Protein AF-A0A970D1R7-F1 (afdb_monomer)

pLDDT: mean 90.06, std 11.75, range [45.84, 98.25]

Sequence (96 aa):
MAKVKNKIRESTSDRIFNVVNIVLLSLLVIACFYPFWHVICASFSKPSLFMSHSGILLKPVGFSLAAYRKVFENASIWNGYLNTIYYVVVGTALNI

Secondary structure (DSSP, 8-state):
-----------HHHHHHHHHHHHHHHHHHHHHHHHHHHHHHHHTB-HHHHHH--S--SS-SSB--HHHHHHHT-HHHHHHHHHHHHHHHHHHHHH-

Mean predicted aligned error: 7.67 Å

Foldseek 3Di:
DDDPPPPPPQDPVNVVVVVVVVVVVVVVCCVVVQVVQQVVLDQQEDPVQSVVDDDRRNHHHHGDNVSVVVCVPDVVNVVVVVVVVVCVVVVVVVVD

Structure (mmCIF, N/CA/C/O backbone):
data_AF-A0A970D1R7-F1
#
_entry.id   AF-A0A970D1R7-F1
#
loop_
_atom_site.group_PDB
_atom_site.id
_atom_site.type_symbol
_atom_site.label_atom_id
_atom_site.label_alt_id
_atom_site.label_comp_id
_atom_site.label_asym_id
_atom_site.label_entity_id
_atom_site.label_seq_id
_atom_site.pdbx_PDB_ins_code
_atom_site.Cartn_x
_atom_site.Cartn_y
_atom_site.Cartn_z
_atom_site.occupancy
_atom_site.B_iso_or_equiv
_atom_site.auth_seq_id
_atom_site.auth_comp_id
_atom_site.auth_asym_id
_atom_site.auth_atom_id
_atom_site.pdbx_PDB_model_num
ATOM 1 N N . MET A 1 1 ? -51.871 -10.973 9.024 1.00 45.84 1 MET A N 1
ATOM 2 C CA . MET A 1 1 ? -50.834 -11.279 10.036 1.00 45.84 1 MET A CA 1
ATOM 3 C C . MET A 1 1 ? -49.999 -10.028 10.279 1.00 45.84 1 MET A C 1
ATOM 5 O O . MET A 1 1 ? -49.325 -9.577 9.362 1.00 45.84 1 MET A O 1
ATOM 9 N N . ALA A 1 2 ? -50.105 -9.413 11.459 1.00 49.69 2 ALA A N 1
ATOM 10 C CA . ALA A 1 2 ? -49.370 -8.193 11.795 1.00 49.69 2 ALA A CA 1
ATOM 11 C C . ALA A 1 2 ? -47.917 -8.532 12.176 1.00 49.69 2 ALA A C 1
ATOM 13 O O . ALA A 1 2 ? -47.680 -9.358 13.054 1.00 49.69 2 ALA A O 1
ATOM 14 N N . LYS A 1 3 ? -46.941 -7.904 11.507 1.00 53.34 3 LYS A N 1
ATOM 15 C CA . LYS A 1 3 ? -45.512 -7.999 11.844 1.00 53.34 3 LYS A CA 1
ATOM 16 C C . LYS A 1 3 ? -45.301 -7.367 13.223 1.00 53.34 3 LYS A C 1
ATOM 18 O O . LYS A 1 3 ? -45.336 -6.144 13.349 1.00 53.34 3 LYS A O 1
ATOM 23 N N . VAL A 1 4 ? -45.087 -8.188 14.249 1.00 58.50 4 VAL A N 1
ATOM 24 C CA . VAL A 1 4 ? -44.681 -7.720 15.580 1.00 5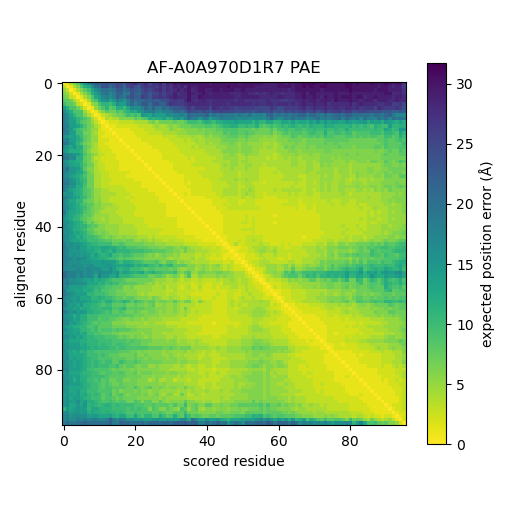8.50 4 VAL A CA 1
ATOM 25 C C . VAL A 1 4 ? -43.308 -7.065 15.442 1.00 58.50 4 VAL A C 1
ATOM 27 O O . VAL A 1 4 ? -42.287 -7.731 15.282 1.00 58.50 4 VAL A O 1
ATOM 30 N N . LYS A 1 5 ? -43.283 -5.732 15.433 1.00 56.84 5 LYS A N 1
ATOM 31 C CA . LYS A 1 5 ? -42.055 -4.940 15.375 1.00 56.84 5 LYS A CA 1
ATOM 32 C C . LYS A 1 5 ? -41.516 -4.814 16.799 1.00 56.84 5 LYS A C 1
ATOM 34 O O . LYS A 1 5 ? -41.736 -3.804 17.462 1.00 56.84 5 LYS A O 1
ATOM 39 N N . ASN A 1 6 ? -40.846 -5.857 17.283 1.00 56.66 6 ASN A N 1
ATOM 40 C CA . ASN A 1 6 ? -40.151 -5.805 18.568 1.00 56.66 6 ASN A CA 1
ATOM 41 C C . ASN A 1 6 ? -38.970 -4.836 18.456 1.00 56.66 6 ASN A C 1
ATOM 43 O O . ASN A 1 6 ? -37.905 -5.175 17.946 1.00 56.66 6 ASN A O 1
ATOM 47 N N . LYS A 1 7 ? -39.175 -3.597 18.909 1.00 58.09 7 LYS A N 1
ATOM 48 C CA . LYS A 1 7 ? -38.100 -2.631 19.122 1.00 58.09 7 LYS A CA 1
ATOM 49 C C . LYS A 1 7 ? -37.480 -2.959 20.478 1.00 58.09 7 LYS A C 1
ATOM 51 O O . LYS A 1 7 ? -37.991 -2.519 21.505 1.00 58.09 7 LYS A O 1
ATOM 56 N N . ILE A 1 8 ? -36.433 -3.783 20.475 1.00 70.88 8 ILE A N 1
ATOM 57 C CA . ILE A 1 8 ? -35.621 -4.040 21.669 1.00 70.88 8 ILE A CA 1
ATOM 58 C C . ILE A 1 8 ? -35.180 -2.667 22.191 1.00 70.88 8 ILE A C 1
ATOM 60 O O . ILE A 1 8 ? -34.589 -1.877 21.451 1.00 70.88 8 ILE A O 1
ATOM 64 N N . ARG A 1 9 ? -35.582 -2.318 23.419 1.00 63.91 9 ARG A N 1
ATOM 65 C CA . ARG A 1 9 ? -35.150 -1.069 24.053 1.00 63.91 9 ARG A CA 1
ATOM 66 C C . ARG A 1 9 ? -33.688 -1.273 24.420 1.00 63.91 9 ARG A C 1
ATOM 68 O O . ARG A 1 9 ? -33.411 -1.989 25.372 1.00 63.91 9 ARG A O 1
ATOM 75 N N . GLU A 1 10 ? -32.780 -0.690 23.646 1.00 70.25 10 GLU A N 1
ATOM 76 C CA . GLU A 1 10 ? -31.373 -0.662 24.038 1.00 70.25 10 GLU A CA 1
ATOM 77 C C . GLU A 1 10 ? -31.244 0.052 25.378 1.00 70.25 10 GLU A C 1
ATOM 79 O O . GLU A 1 10 ? -31.809 1.138 25.575 1.00 70.25 10 GLU A O 1
ATOM 84 N N . SER A 1 11 ? -30.531 -0.574 26.311 1.00 86.00 11 SER A N 1
ATOM 85 C CA . SER A 1 11 ? -30.195 0.090 27.558 1.00 86.00 11 SER A CA 1
ATOM 86 C C . SER A 1 11 ? -29.220 1.236 27.273 1.00 86.00 11 SER A C 1
ATOM 88 O O . SER A 1 11 ? -28.481 1.235 26.286 1.00 86.00 11 SER A O 1
ATOM 90 N N . THR A 1 12 ? -29.187 2.242 28.149 1.00 84.19 12 THR A N 1
ATOM 91 C CA . THR A 1 12 ? -28.202 3.332 28.042 1.00 84.19 12 THR A CA 1
ATOM 92 C C . THR A 1 12 ? -26.768 2.787 28.035 1.00 84.19 12 THR A C 1
ATOM 94 O O . THR A 1 12 ? -25.908 3.343 27.356 1.00 84.19 12 THR A O 1
ATOM 97 N N . SER A 1 13 ? -26.528 1.672 28.737 1.00 88.75 13 SER A N 1
ATOM 98 C CA . SER A 1 13 ? -25.239 0.978 28.752 1.00 88.75 13 SER A CA 1
ATOM 99 C C . SER A 1 13 ? -24.902 0.374 27.387 1.00 88.75 13 SER A C 1
ATOM 101 O O . SER A 1 13 ? -23.805 0.624 26.889 1.00 88.75 13 SER A O 1
ATOM 103 N N . ASP A 1 14 ? -25.855 -0.309 26.744 1.00 91.38 14 ASP A N 1
ATOM 104 C CA . ASP A 1 14 ? -25.661 -0.888 25.405 1.00 91.38 14 ASP A CA 1
ATOM 105 C C . ASP A 1 14 ? -25.338 0.197 24.378 1.00 91.38 14 ASP A C 1
ATOM 107 O O . ASP A 1 14 ? -24.421 0.051 23.570 1.00 91.38 14 ASP A O 1
ATOM 111 N N . ARG A 1 15 ? -26.035 1.336 24.453 1.00 90.31 15 ARG A N 1
ATOM 112 C CA . ARG A 1 15 ? -25.815 2.453 23.532 1.00 90.31 15 ARG A CA 1
ATOM 113 C C . ARG A 1 15 ? -24.423 3.067 23.687 1.00 90.31 15 ARG A C 1
ATOM 115 O O . ARG A 1 15 ? -23.781 3.366 22.682 1.00 90.31 15 ARG A O 1
ATOM 122 N N . ILE A 1 16 ? -23.949 3.255 24.921 1.00 94.75 16 ILE A N 1
ATOM 123 C CA . ILE A 1 16 ? -22.599 3.779 25.190 1.00 94.75 16 ILE A CA 1
ATOM 124 C C . ILE A 1 16 ? -21.544 2.781 24.708 1.00 94.75 16 ILE A C 1
ATOM 126 O O . ILE A 1 16 ? -20.618 3.175 23.999 1.00 94.75 16 ILE A O 1
ATOM 130 N N . PHE A 1 17 ? -21.704 1.497 25.037 1.00 95.19 17 PHE A N 1
ATOM 131 C CA . PHE A 1 17 ? -20.790 0.445 24.602 1.00 95.19 17 PHE A CA 1
ATOM 132 C C . PHE A 1 17 ? -20.689 0.384 23.076 1.00 95.19 17 PHE A C 1
ATOM 134 O O . PHE A 1 17 ? -19.587 0.360 22.530 1.00 95.19 17 PHE A O 1
ATOM 141 N N . ASN A 1 18 ? -21.826 0.436 22.380 1.00 95.75 18 ASN A N 1
ATOM 142 C CA . ASN A 1 18 ? -21.857 0.382 20.925 1.00 95.75 18 ASN A CA 1
ATOM 143 C C . ASN A 1 18 ? -21.144 1.590 20.294 1.00 95.75 18 ASN A C 1
ATOM 145 O O . ASN A 1 18 ? -20.333 1.419 19.388 1.00 95.75 18 ASN A O 1
ATOM 149 N N . VAL A 1 19 ? -21.366 2.805 20.811 1.00 96.69 19 VAL A N 1
ATOM 150 C CA . VAL A 1 19 ? -20.658 4.007 20.334 1.00 96.69 19 VAL A CA 1
ATOM 151 C C . VAL A 1 19 ? -19.149 3.877 20.537 1.00 96.69 19 VAL A C 1
ATOM 153 O O . VAL A 1 19 ? -18.391 4.121 19.600 1.00 96.69 19 VAL A O 1
ATOM 156 N N . VAL A 1 20 ? -18.702 3.455 21.723 1.00 97.81 20 VAL A N 1
ATOM 157 C CA . VAL A 1 20 ? -17.271 3.257 22.007 1.00 97.81 20 VAL A CA 1
ATOM 158 C C . VAL A 1 20 ? -16.674 2.199 21.079 1.00 97.81 20 VAL A C 1
ATOM 160 O O . VAL A 1 20 ? -15.622 2.430 20.488 1.00 97.81 20 VAL A O 1
ATOM 163 N N . ASN A 1 21 ? -17.360 1.072 20.893 1.00 97.62 21 ASN A N 1
ATOM 164 C CA . ASN A 1 21 ? -16.914 0.003 20.007 1.00 97.62 21 ASN A CA 1
ATOM 165 C C . ASN A 1 21 ? -16.796 0.476 18.551 1.00 97.62 21 ASN A C 1
ATOM 167 O O . ASN A 1 21 ? -15.776 0.243 17.907 1.00 97.62 21 ASN A O 1
ATOM 171 N N . ILE A 1 22 ? -17.794 1.203 18.042 1.00 97.12 22 ILE A N 1
ATOM 172 C CA . ILE A 1 22 ? -17.759 1.773 16.689 1.00 97.12 22 ILE A CA 1
ATOM 173 C C . ILE A 1 22 ? -16.579 2.736 16.539 1.00 97.12 22 ILE A C 1
ATOM 175 O O . ILE A 1 22 ? -15.879 2.678 15.528 1.00 97.12 22 ILE A O 1
ATOM 179 N N . VAL A 1 23 ? -16.321 3.594 17.530 1.00 98.25 23 VAL A N 1
ATOM 180 C CA . VAL A 1 23 ? -15.178 4.519 17.504 1.00 98.25 23 VAL A CA 1
ATOM 181 C C . VAL A 1 23 ? -13.857 3.748 17.475 1.00 98.25 23 VAL A C 1
ATOM 183 O O . VAL A 1 23 ? -13.018 4.028 16.621 1.00 98.25 23 VAL A O 1
ATOM 186 N N . LEU A 1 24 ? -13.682 2.748 18.342 1.00 98.25 24 LEU A N 1
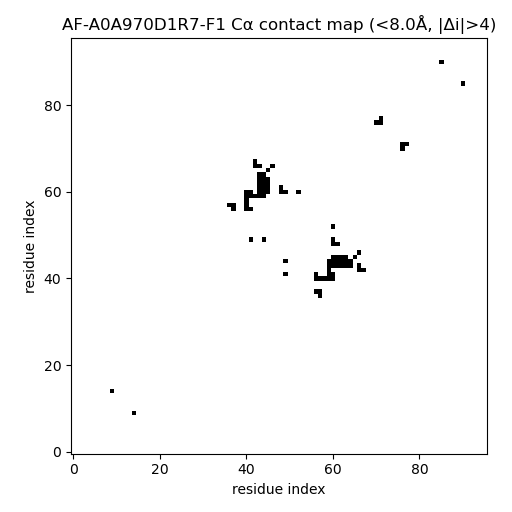ATOM 187 C CA . LEU A 1 24 ? -12.460 1.939 18.393 1.00 98.25 24 LEU A CA 1
ATOM 188 C C . LEU A 1 24 ? -12.215 1.185 17.083 1.00 98.25 24 LEU A C 1
ATOM 190 O O . LEU A 1 24 ? -11.112 1.240 16.538 1.00 98.25 24 LEU A O 1
ATOM 194 N N . LEU A 1 25 ? -13.245 0.533 16.543 1.00 98.12 25 LEU A N 1
ATOM 195 C CA . LEU A 1 25 ? -13.147 -0.172 15.267 1.00 98.12 25 LEU A CA 1
ATOM 196 C C . LEU A 1 25 ? -12.867 0.792 14.108 1.00 98.12 25 LEU A C 1
ATOM 198 O O . LEU A 1 25 ? -12.057 0.476 13.241 1.00 98.12 25 LEU A O 1
ATOM 202 N N . SER A 1 26 ? -13.462 1.987 14.112 1.00 97.81 26 SER A N 1
ATOM 203 C CA . SER A 1 26 ? -13.194 3.011 13.093 1.00 97.81 26 SER A CA 1
ATOM 204 C C . SER A 1 26 ? -11.742 3.491 13.140 1.00 97.81 26 SER A C 1
ATOM 206 O O . SER A 1 26 ? -11.102 3.621 12.097 1.00 97.81 26 SER A O 1
ATOM 208 N N . LEU A 1 27 ? -11.189 3.706 14.338 1.00 98.06 27 LEU A N 1
ATOM 209 C CA . LEU A 1 27 ? -9.779 4.065 14.507 1.00 98.06 27 LEU A CA 1
ATOM 210 C C . LEU A 1 27 ? -8.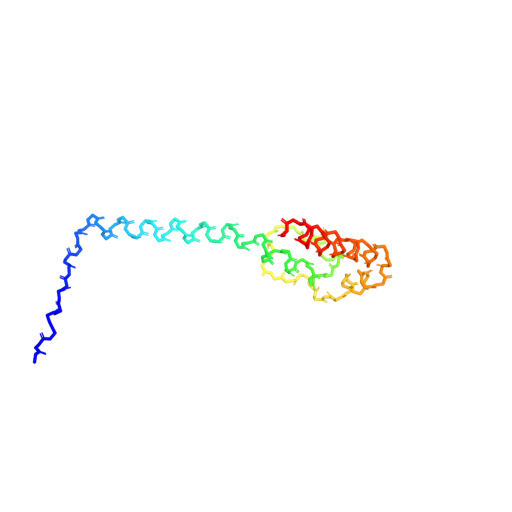848 2.948 14.027 1.00 98.06 27 LEU A C 1
ATOM 212 O O . LEU A 1 27 ? -7.859 3.235 13.353 1.00 98.06 27 LEU A O 1
ATOM 216 N N . LEU A 1 28 ? -9.182 1.687 14.314 1.00 97.94 28 LEU A N 1
ATOM 217 C CA . LEU A 1 28 ? -8.426 0.530 13.833 1.00 97.94 28 LEU A CA 1
ATOM 218 C C . LEU A 1 28 ? -8.439 0.465 12.303 1.00 97.94 28 LEU A C 1
ATOM 220 O O . LEU A 1 28 ? -7.383 0.321 11.690 1.00 97.94 28 LEU A O 1
ATOM 224 N N . VAL A 1 29 ? -9.604 0.652 11.677 1.00 97.88 29 VAL A N 1
ATOM 225 C CA . VAL A 1 29 ? -9.723 0.719 10.213 1.00 97.88 29 VAL A CA 1
ATOM 226 C C . VAL A 1 29 ? -8.826 1.815 9.648 1.00 97.88 29 VAL A C 1
ATOM 228 O O . VAL A 1 29 ? -8.084 1.548 8.709 1.00 97.88 29 VAL A O 1
ATOM 231 N N . ILE A 1 30 ? -8.834 3.021 10.222 1.00 96.88 30 ILE A N 1
ATOM 232 C CA . ILE A 1 30 ? -7.977 4.122 9.757 1.00 96.88 30 ILE A CA 1
ATOM 233 C C . ILE A 1 30 ? -6.494 3.763 9.913 1.00 96.88 30 ILE A C 1
ATOM 235 O O . ILE A 1 30 ? -5.721 3.963 8.976 1.00 96.88 30 ILE A O 1
ATOM 239 N N . ALA A 1 31 ? -6.097 3.198 11.054 1.00 96.50 31 ALA A N 1
ATOM 240 C CA . ALA A 1 31 ? -4.715 2.807 11.319 1.00 96.50 31 ALA A CA 1
ATOM 241 C C . ALA A 1 31 ? -4.217 1.724 10.349 1.00 96.50 31 ALA A C 1
ATOM 243 O O . ALA A 1 31 ? -3.091 1.806 9.861 1.00 96.50 31 ALA A O 1
ATOM 244 N N . CYS A 1 32 ? -5.059 0.740 10.028 1.00 96.56 32 CYS A N 1
ATOM 245 C CA . CYS A 1 32 ? -4.735 -0.310 9.066 1.00 96.56 32 CYS A CA 1
ATOM 246 C C . CYS A 1 32 ? -4.801 0.178 7.617 1.00 96.56 32 CYS A C 1
ATOM 248 O O . CYS A 1 32 ? -3.997 -0.256 6.803 1.00 96.56 32 CYS A O 1
ATOM 250 N N . PHE A 1 33 ? -5.733 1.069 7.277 1.00 97.31 33 PHE A N 1
ATOM 251 C CA . PHE A 1 33 ? -5.939 1.548 5.909 1.00 97.31 33 PHE A CA 1
ATOM 252 C C . PHE A 1 33 ? -4.910 2.604 5.488 1.00 97.31 33 PHE A C 1
ATOM 254 O O . PHE A 1 33 ? -4.455 2.603 4.343 1.00 97.31 33 PHE A O 1
ATOM 261 N N . TYR A 1 34 ? -4.508 3.487 6.406 1.00 95.94 34 TYR A N 1
ATOM 262 C CA . TYR A 1 34 ? -3.553 4.560 6.135 1.00 95.94 34 TYR A CA 1
ATOM 263 C C . TYR A 1 34 ? -2.242 4.098 5.467 1.00 95.94 34 TYR A C 1
ATOM 265 O O . TYR A 1 34 ? -1.876 4.714 4.466 1.00 95.94 34 TYR A O 1
ATOM 273 N N . PRO A 1 35 ? -1.538 3.032 5.909 1.00 95.25 35 PRO A N 1
ATOM 274 C CA . PRO A 1 35 ? -0.319 2.587 5.230 1.00 95.25 35 PRO A CA 1
ATOM 275 C C . PRO A 1 35 ? -0.566 2.165 3.774 1.00 95.25 35 PRO A C 1
ATOM 277 O O . PRO A 1 35 ? 0.257 2.472 2.913 1.00 95.25 35 PRO A O 1
ATOM 280 N N . PHE A 1 36 ? -1.707 1.542 3.456 1.00 96.25 36 PHE A N 1
ATOM 281 C CA . PHE A 1 36 ? -2.053 1.218 2.066 1.00 96.25 36 PHE A CA 1
ATOM 282 C C . PHE A 1 36 ? -2.294 2.484 1.241 1.00 96.25 36 PHE A C 1
ATOM 284 O O . PHE A 1 36 ? -1.758 2.616 0.140 1.00 96.25 36 PHE A O 1
ATOM 291 N N . TRP A 1 37 ? -3.045 3.443 1.789 1.00 96.00 37 TRP A N 1
ATOM 292 C CA . TRP A 1 37 ? -3.277 4.731 1.134 1.00 96.00 37 TRP A CA 1
ATOM 293 C C . TRP A 1 37 ? -1.973 5.499 0.890 1.00 96.00 37 TRP A C 1
ATOM 295 O O . TRP A 1 37 ? -1.756 6.048 -0.193 1.00 96.00 37 TRP A O 1
ATOM 305 N N . HIS A 1 38 ? -1.075 5.487 1.875 1.00 94.75 38 HIS A N 1
ATOM 306 C CA . HIS A 1 38 ? 0.241 6.104 1.790 1.00 94.75 38 HIS A CA 1
ATOM 307 C C . HIS A 1 38 ? 1.073 5.490 0.658 1.00 94.75 38 HIS A C 1
ATOM 309 O O . HIS A 1 38 ? 1.657 6.224 -0.136 1.00 94.75 38 HIS A O 1
ATOM 315 N N . VAL A 1 39 ? 1.103 4.157 0.538 1.00 94.38 39 VAL A N 1
ATOM 316 C CA . VAL A 1 39 ? 1.834 3.465 -0.539 1.00 94.38 39 VAL A CA 1
ATOM 317 C C . VAL A 1 39 ? 1.265 3.812 -1.916 1.00 94.38 39 VAL A C 1
ATOM 319 O O . VAL A 1 39 ? 2.044 4.070 -2.829 1.00 94.38 39 VAL A O 1
ATOM 322 N N . ILE A 1 40 ? -0.062 3.897 -2.062 1.00 95.25 40 ILE A N 1
ATOM 323 C CA . ILE A 1 40 ? -0.707 4.330 -3.314 1.00 95.25 40 ILE A CA 1
ATOM 324 C C . ILE A 1 40 ? -0.301 5.769 -3.653 1.00 95.25 40 ILE A C 1
ATOM 326 O O . ILE A 1 40 ? 0.105 6.066 -4.774 1.00 95.25 40 ILE A O 1
ATOM 330 N N . CYS A 1 41 ? -0.369 6.689 -2.691 1.00 94.56 41 CYS A N 1
ATOM 331 C CA . CYS A 1 41 ? 0.032 8.071 -2.942 1.00 94.56 41 CYS A CA 1
ATOM 332 C C . CYS A 1 41 ? 1.519 8.169 -3.313 1.00 94.56 41 CYS A C 1
ATOM 334 O O . CYS A 1 41 ? 1.874 8.903 -4.238 1.00 94.56 41 CYS A O 1
ATOM 336 N N . ALA A 1 42 ? 2.381 7.413 -2.632 1.00 92.94 42 ALA A N 1
ATOM 337 C CA . ALA A 1 42 ? 3.813 7.373 -2.901 1.00 92.94 42 ALA A CA 1
ATOM 338 C C . ALA A 1 42 ? 4.124 6.776 -4.284 1.00 92.94 42 ALA A C 1
ATOM 340 O O . ALA A 1 42 ? 4.965 7.320 -4.998 1.00 92.94 42 ALA A O 1
ATOM 341 N N . SER A 1 43 ? 3.417 5.722 -4.711 1.00 94.25 43 SER A N 1
ATOM 342 C CA . SER A 1 43 ? 3.658 5.060 -6.001 1.00 94.25 43 SER A CA 1
ATOM 343 C C . SER A 1 43 ? 3.331 5.945 -7.207 1.00 94.25 43 SER A C 1
ATOM 345 O O . SER A 1 43 ? 3.981 5.827 -8.245 1.00 94.25 43 SER A O 1
ATOM 347 N N . PHE A 1 44 ? 2.372 6.865 -7.064 1.00 95.25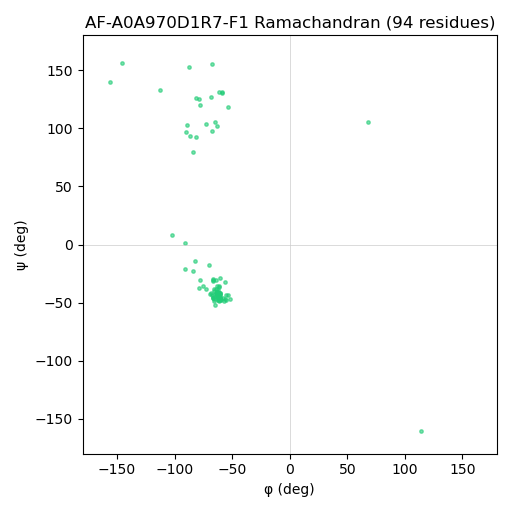 44 PHE A N 1
ATOM 348 C CA . PHE A 1 44 ? 2.037 7.872 -8.077 1.00 95.25 44 PHE A CA 1
ATOM 349 C C . PHE A 1 44 ? 2.806 9.196 -7.924 1.00 95.25 44 PHE A C 1
ATOM 351 O O . PHE A 1 44 ? 2.567 10.126 -8.697 1.00 95.25 44 PHE A O 1
ATOM 358 N N . SER A 1 45 ? 3.702 9.326 -6.943 1.00 94.06 45 SER A N 1
ATOM 359 C CA . SER A 1 45 ? 4.470 10.556 -6.709 1.00 94.06 45 SER A CA 1
ATOM 360 C C . SER A 1 45 ? 5.764 10.603 -7.527 1.00 94.06 45 SER A C 1
ATOM 362 O O . SER A 1 45 ? 6.369 9.582 -7.857 1.00 94.06 45 SER A O 1
ATOM 364 N N . LYS A 1 46 ? 6.246 11.811 -7.842 1.00 93.00 46 LYS A N 1
ATOM 365 C CA . LYS A 1 46 ? 7.570 12.010 -8.450 1.00 93.00 46 LYS A CA 1
ATOM 366 C C . LYS A 1 46 ? 8.648 11.661 -7.418 1.00 93.00 46 LYS A C 1
ATOM 368 O O . LYS A 1 46 ? 8.639 12.278 -6.356 1.00 93.00 46 LY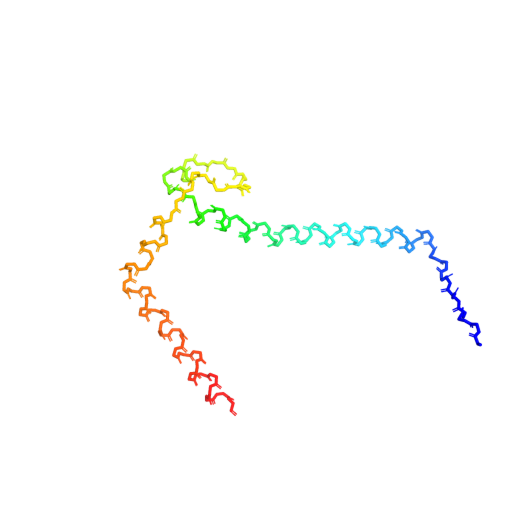S A O 1
ATOM 373 N N . PRO A 1 47 ? 9.618 10.773 -7.725 1.00 87.44 47 PRO A N 1
ATOM 374 C CA . PRO A 1 47 ? 10.620 10.329 -6.751 1.00 87.44 47 PRO A CA 1
ATOM 375 C C . PRO A 1 47 ? 11.381 11.475 -6.078 1.00 87.44 47 PRO A C 1
ATOM 377 O O . PRO A 1 47 ? 11.529 11.479 -4.863 1.00 87.44 47 PRO A O 1
ATOM 380 N N . SER A 1 48 ? 11.792 12.490 -6.845 1.00 88.69 48 SER A N 1
ATOM 381 C CA . SER A 1 48 ? 12.505 13.655 -6.309 1.00 88.69 48 SER A CA 1
ATOM 382 C C . SER A 1 48 ? 11.662 14.472 -5.326 1.00 88.69 48 SER A C 1
ATOM 384 O O . SER A 1 48 ? 12.155 14.860 -4.272 1.00 88.69 48 SER A O 1
ATOM 386 N N . LEU A 1 49 ? 10.384 14.703 -5.645 1.00 86.31 49 LEU A N 1
ATOM 387 C CA . LEU A 1 49 ? 9.468 15.462 -4.789 1.00 86.31 49 LEU A CA 1
ATOM 388 C C . LEU A 1 49 ? 9.055 14.657 -3.557 1.00 86.31 49 LEU A C 1
ATOM 390 O O . LEU A 1 49 ? 8.983 15.210 -2.464 1.00 86.31 49 LEU A O 1
ATOM 394 N N . PHE A 1 50 ? 8.837 13.354 -3.723 1.00 89.00 50 PHE A N 1
ATOM 395 C CA . PHE A 1 50 ? 8.522 12.442 -2.632 1.00 89.00 50 PHE A CA 1
ATOM 396 C C . PHE A 1 50 ? 9.672 12.342 -1.622 1.00 89.00 50 PHE A C 1
ATOM 398 O O . PHE A 1 50 ? 9.427 12.454 -0.429 1.00 89.00 50 PHE A O 1
ATOM 405 N N . MET A 1 51 ? 10.925 12.229 -2.079 1.00 86.69 51 MET A N 1
ATOM 406 C CA . MET A 1 51 ? 12.096 12.195 -1.189 1.00 86.69 51 MET A CA 1
ATOM 407 C C . MET A 1 51 ? 12.294 13.492 -0.396 1.00 86.69 51 MET A C 1
ATOM 409 O O . MET A 1 51 ? 12.808 13.456 0.716 1.00 86.69 51 MET A O 1
ATOM 413 N N . SER A 1 52 ? 11.899 14.635 -0.963 1.00 88.56 52 SER A N 1
ATOM 414 C CA . SER A 1 52 ? 11.947 15.929 -0.270 1.00 88.56 52 SER A CA 1
ATOM 415 C C . SER A 1 52 ? 10.752 16.179 0.654 1.00 88.56 52 SER A C 1
ATOM 417 O O . SER A 1 52 ? 10.774 17.115 1.451 1.00 88.56 52 SER A O 1
ATOM 419 N N . HIS A 1 53 ? 9.689 15.381 0.531 1.00 87.75 53 HIS A N 1
ATOM 420 C CA . HIS A 1 53 ? 8.477 15.551 1.313 1.00 87.75 53 HIS A CA 1
ATOM 421 C C . HIS A 1 53 ? 8.648 14.930 2.700 1.00 87.75 53 HIS A C 1
ATOM 423 O O . HIS A 1 53 ? 8.961 13.750 2.833 1.00 87.75 53 HIS A O 1
ATOM 429 N N . SER A 1 54 ? 8.400 15.723 3.739 1.00 80.38 54 SER A N 1
ATOM 430 C CA . SER A 1 54 ? 8.370 15.271 5.126 1.00 80.38 54 SER A CA 1
ATOM 431 C C . SER A 1 54 ? 6.948 15.373 5.680 1.00 80.38 54 SER A C 1
ATOM 433 O O . SER A 1 54 ? 6.271 16.388 5.518 1.00 80.38 54 SER A O 1
ATOM 435 N N . GLY A 1 55 ? 6.490 14.310 6.343 1.00 84.94 55 GLY A N 1
ATOM 436 C CA . GLY A 1 55 ? 5.191 14.272 7.016 1.00 84.94 55 GLY A CA 1
ATOM 437 C C . GLY A 1 55 ? 4.184 13.299 6.403 1.00 84.94 55 GLY A C 1
ATOM 438 O O . GLY A 1 55 ? 4.539 12.330 5.737 1.00 84.94 55 GLY A O 1
ATOM 439 N N . ILE A 1 56 ? 2.908 13.532 6.717 1.00 87.31 56 ILE A N 1
ATOM 440 C CA . ILE A 1 56 ? 1.789 12.655 6.356 1.00 87.31 56 ILE A CA 1
ATOM 441 C C . ILE A 1 56 ? 1.426 12.863 4.885 1.00 87.31 56 ILE A C 1
ATOM 443 O O . ILE A 1 56 ? 0.999 13.947 4.480 1.00 87.31 56 ILE A O 1
ATOM 447 N N . LEU A 1 57 ? 1.517 11.789 4.102 1.00 90.56 57 LEU A N 1
ATOM 448 C CA . LEU A 1 57 ? 1.176 11.800 2.688 1.00 90.56 57 LEU A CA 1
ATOM 449 C C . LEU A 1 57 ? -0.301 11.442 2.470 1.00 90.56 57 LEU A C 1
ATOM 451 O O . LEU A 1 57 ? -0.672 10.271 2.413 1.00 90.56 57 LEU A O 1
ATOM 455 N N . LEU A 1 58 ? -1.152 12.460 2.318 1.00 90.94 58 LEU A N 1
ATOM 456 C CA . LEU A 1 58 ? -2.583 12.272 2.023 1.00 90.94 58 LEU A CA 1
ATOM 457 C C . LEU A 1 58 ? -2.907 12.244 0.523 1.00 90.94 58 LEU A C 1
ATOM 459 O O . LEU A 1 58 ? -3.964 11.747 0.138 1.00 90.94 58 LEU A O 1
ATOM 463 N N . LYS A 1 59 ? -2.028 12.792 -0.322 1.00 92.50 59 LYS A N 1
ATOM 464 C CA . LYS A 1 59 ? -2.194 12.862 -1.780 1.00 92.50 59 LYS A CA 1
ATOM 465 C C . LYS A 1 59 ? -0.842 12.731 -2.489 1.00 92.50 59 LYS A C 1
ATOM 467 O O . LYS A 1 59 ? 0.166 13.088 -1.881 1.00 92.50 59 LYS A O 1
ATOM 472 N N . PRO A 1 60 ? -0.797 12.303 -3.763 1.00 91.62 60 PRO A N 1
ATOM 473 C CA . PRO A 1 60 ? 0.457 12.198 -4.506 1.00 91.62 60 PRO A CA 1
ATOM 474 C C . PRO A 1 60 ? 1.206 13.538 -4.604 1.00 91.62 60 PRO A C 1
ATOM 476 O O . PRO A 1 60 ? 0.624 14.560 -4.988 1.00 91.62 60 PRO A O 1
ATOM 479 N N . VAL A 1 61 ? 2.508 13.538 -4.300 1.00 91.62 61 VAL A N 1
ATOM 480 C CA . VAL A 1 61 ? 3.389 14.709 -4.444 1.00 91.62 61 VAL A CA 1
ATOM 481 C C . VAL A 1 61 ? 3.945 14.748 -5.861 1.00 91.62 61 VAL A C 1
ATOM 483 O O . VAL A 1 61 ? 4.957 14.126 -6.185 1.00 91.62 61 VAL A O 1
ATOM 486 N N . GLY A 1 62 ? 3.247 15.488 -6.722 1.00 90.69 62 GLY A N 1
ATOM 487 C CA . GLY A 1 62 ? 3.553 15.578 -8.145 1.00 90.69 62 GLY A CA 1
ATOM 488 C C . GLY A 1 62 ? 3.294 14.252 -8.850 1.00 90.69 62 GLY A C 1
ATOM 489 O O . GLY A 1 62 ? 4.076 13.318 -8.745 1.00 90.69 62 GLY A O 1
ATOM 490 N N . PHE A 1 63 ? 2.208 14.176 -9.609 1.00 92.94 63 PHE A N 1
ATOM 491 C CA . PHE A 1 63 ? 1.826 12.943 -10.288 1.00 92.94 63 PHE A CA 1
ATOM 492 C C . PHE A 1 63 ? 2.899 12.478 -11.293 1.00 92.94 63 PHE A C 1
ATOM 494 O O . PHE A 1 63 ? 3.388 13.271 -12.107 1.00 92.94 63 PHE A O 1
ATOM 501 N N . SER A 1 64 ? 3.279 11.200 -11.234 1.00 93.62 64 SER A N 1
ATOM 502 C CA . SER A 1 64 ? 4.208 10.564 -12.169 1.00 93.62 64 SER A CA 1
ATOM 503 C C . SER A 1 64 ? 4.010 9.055 -12.238 1.00 93.62 64 SER A C 1
ATOM 505 O O . SER A 1 64 ? 3.864 8.381 -11.225 1.00 93.62 64 SER A O 1
ATOM 507 N N . LEU A 1 65 ? 4.097 8.518 -13.455 1.00 94.06 65 LEU A N 1
ATOM 508 C CA . LEU A 1 65 ? 4.100 7.078 -13.734 1.00 94.06 65 LEU A CA 1
ATOM 509 C C . LEU A 1 65 ? 5.509 6.545 -14.044 1.00 94.06 65 LEU A C 1
ATOM 511 O O . LEU A 1 65 ? 5.671 5.397 -14.454 1.00 94.06 65 LEU A O 1
ATOM 515 N N . ALA A 1 66 ? 6.547 7.369 -13.864 1.00 92.69 66 ALA A N 1
ATOM 516 C CA . ALA A 1 66 ? 7.92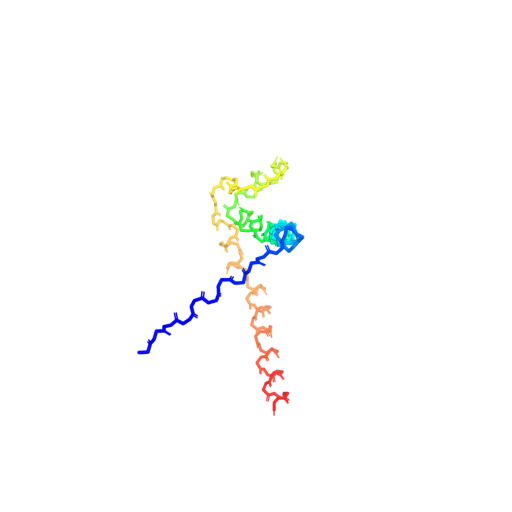3 6.993 -14.187 1.00 92.69 66 ALA A CA 1
ATOM 517 C C . ALA A 1 66 ? 8.408 5.783 -13.371 1.00 92.69 66 ALA A C 1
ATOM 519 O O . ALA A 1 66 ? 9.110 4.931 -13.910 1.00 92.69 66 ALA A O 1
ATOM 520 N N . ALA A 1 67 ? 7.999 5.682 -12.100 1.00 91.38 67 ALA A N 1
ATOM 521 C CA . ALA A 1 67 ? 8.324 4.544 -11.243 1.00 91.38 67 ALA A CA 1
ATOM 522 C C . ALA A 1 67 ? 7.745 3.233 -11.801 1.00 91.38 67 ALA A C 1
ATOM 524 O O . ALA A 1 67 ? 8.468 2.250 -11.934 1.00 91.38 67 ALA A O 1
ATOM 525 N N . TYR A 1 68 ? 6.478 3.245 -12.228 1.00 94.25 68 TYR A N 1
ATOM 526 C CA . TYR A 1 68 ? 5.849 2.093 -12.877 1.00 94.25 68 TYR A CA 1
ATOM 527 C C . TYR A 1 68 ? 6.568 1.705 -14.167 1.00 94.25 68 TYR A C 1
ATOM 529 O O . TYR A 1 68 ? 6.896 0.536 -14.348 1.00 94.25 68 TYR A O 1
ATOM 537 N N . ARG A 1 69 ? 6.889 2.675 -15.036 1.00 93.94 69 ARG A N 1
ATOM 538 C CA . ARG A 1 69 ? 7.664 2.400 -16.257 1.00 93.94 69 ARG A CA 1
ATOM 539 C C . ARG A 1 69 ? 8.994 1.710 -15.929 1.00 93.94 69 ARG A C 1
ATOM 541 O O . ARG A 1 69 ? 9.325 0.719 -16.568 1.00 93.94 69 ARG A O 1
ATOM 548 N N . LYS A 1 70 ? 9.713 2.173 -14.900 1.00 93.69 70 LYS A N 1
ATOM 549 C CA . LYS A 1 70 ? 10.976 1.556 -14.463 1.00 93.69 70 LYS A CA 1
ATOM 550 C C . LYS A 1 70 ? 10.820 0.126 -13.960 1.00 93.69 70 LYS A C 1
ATOM 552 O O . LYS A 1 70 ? 11.700 -0.692 -14.204 1.00 93.69 70 LYS A O 1
ATOM 557 N N . VAL A 1 71 ? 9.714 -0.179 -13.289 1.00 94.38 71 VAL A N 1
ATOM 558 C CA . VAL A 1 71 ? 9.394 -1.546 -12.859 1.00 94.38 71 VAL A CA 1
ATOM 559 C C . VAL A 1 71 ? 9.134 -2.445 -14.068 1.00 94.38 71 VAL A C 1
ATOM 561 O O . VAL A 1 71 ? 9.704 -3.529 -14.146 1.00 94.38 71 VAL A O 1
ATOM 564 N N . PHE A 1 72 ? 8.342 -1.983 -15.038 1.00 95.00 72 PHE A N 1
ATOM 565 C CA . PHE A 1 72 ? 8.031 -2.759 -16.243 1.00 95.00 72 PHE A CA 1
ATOM 566 C C . PHE A 1 72 ? 9.241 -2.988 -17.159 1.00 95.00 72 PHE A C 1
ATOM 568 O O . PHE A 1 72 ? 9.314 -4.033 -17.801 1.00 95.00 72 PHE A O 1
ATOM 575 N N . GLU A 1 73 ? 10.193 -2.050 -17.201 1.00 96.12 73 GLU A N 1
ATOM 576 C CA . GLU A 1 73 ? 11.467 -2.185 -17.927 1.00 96.12 73 GLU A CA 1
ATOM 577 C C . GLU A 1 73 ? 12.427 -3.200 -17.273 1.00 96.12 73 GLU A C 1
ATOM 579 O O . GLU A 1 73 ? 13.385 -3.647 -17.9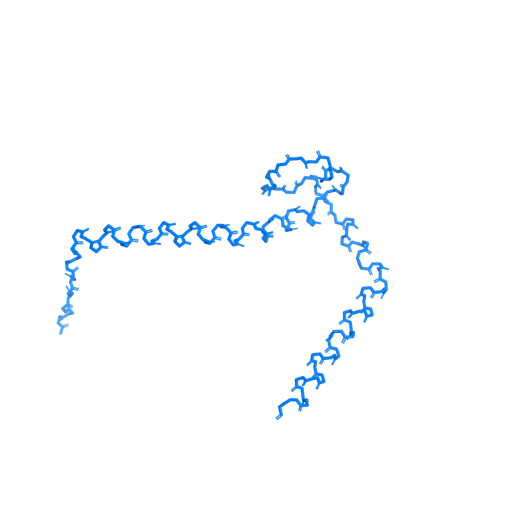04 1.00 96.12 73 GLU A O 1
ATOM 584 N N . ASN A 1 74 ? 12.209 -3.570 -16.007 1.00 95.25 74 ASN A N 1
ATOM 585 C CA . ASN A 1 74 ? 13.141 -4.405 -15.261 1.00 95.25 74 ASN A CA 1
ATOM 586 C C . ASN A 1 74 ? 12.839 -5.903 -15.440 1.00 95.25 74 ASN A C 1
ATOM 588 O O . ASN A 1 74 ? 11.957 -6.467 -14.791 1.00 95.25 74 ASN A O 1
ATOM 592 N N . ALA A 1 75 ? 13.639 -6.572 -16.275 1.00 94.19 75 ALA A N 1
ATOM 593 C CA . ALA A 1 75 ? 13.511 -8.007 -16.540 1.00 94.19 75 ALA A CA 1
ATOM 594 C C . ALA A 1 75 ? 13.681 -8.890 -15.286 1.00 94.19 75 ALA A C 1
ATOM 596 O O . ALA A 1 75 ? 13.079 -9.958 -15.201 1.00 94.19 75 ALA A O 1
ATOM 597 N N . SER A 1 76 ? 14.460 -8.450 -14.290 1.00 95.88 76 SER A N 1
ATOM 598 C CA . SER A 1 76 ? 14.641 -9.201 -13.039 1.00 95.88 76 SER A CA 1
ATOM 599 C C . SER A 1 76 ? 13.339 -9.288 -12.238 1.00 95.88 76 SER A C 1
ATOM 601 O O . SER A 1 76 ? 13.009 -10.347 -11.705 1.00 95.88 76 SER A O 1
ATOM 603 N N . ILE A 1 77 ? 12.547 -8.208 -12.224 1.00 95.94 77 ILE A N 1
ATOM 604 C CA . ILE A 1 77 ? 11.229 -8.193 -11.571 1.00 95.94 77 ILE A CA 1
ATOM 605 C C . ILE A 1 77 ? 10.289 -9.187 -12.257 1.00 95.94 77 ILE A C 1
ATOM 607 O O . ILE A 1 77 ? 9.629 -9.968 -11.575 1.00 95.94 77 ILE A O 1
ATOM 611 N N . TRP A 1 78 ? 10.267 -9.210 -13.591 1.00 96.19 78 TRP A N 1
ATOM 612 C CA . TRP A 1 78 ? 9.449 -10.155 -14.355 1.00 96.19 78 TRP A CA 1
ATOM 613 C C . TRP A 1 78 ? 9.826 -11.610 -14.091 1.00 96.19 78 TRP A C 1
ATOM 615 O O . TRP A 1 78 ? 8.954 -12.419 -13.779 1.00 96.19 78 TRP A O 1
ATOM 625 N N . ASN A 1 79 ? 11.119 -11.934 -14.148 1.00 96.25 79 ASN A N 1
ATOM 626 C CA . ASN A 1 79 ? 11.602 -13.282 -13.856 1.00 96.25 79 ASN A CA 1
ATOM 627 C C . ASN A 1 79 ? 11.266 -13.697 -12.413 1.00 96.25 79 ASN A C 1
ATOM 629 O O . ASN A 1 79 ? 10.786 -14.805 -12.181 1.00 96.25 79 ASN A O 1
ATOM 633 N N . GLY A 1 80 ? 11.447 -12.798 -11.441 1.00 96.12 80 GLY A N 1
ATOM 634 C CA . GLY A 1 80 ? 11.071 -13.043 -10.046 1.00 96.12 80 GLY A CA 1
ATOM 635 C C . GLY A 1 80 ? 9.565 -13.265 -9.852 1.00 96.12 80 GLY A C 1
ATOM 636 O O . GLY A 1 80 ? 9.156 -14.151 -9.096 1.00 96.12 80 GLY A O 1
ATOM 637 N N . TYR A 1 81 ? 8.731 -12.508 -10.567 1.00 96.50 81 TYR A N 1
ATOM 638 C CA . TYR A 1 81 ? 7.276 -12.648 -10.509 1.00 96.50 81 TYR A CA 1
ATOM 639 C C . TYR A 1 81 ? 6.806 -13.967 -11.135 1.00 96.50 81 TYR A C 1
ATOM 641 O O . TYR A 1 81 ? 5.995 -14.675 -10.538 1.00 96.50 81 TYR A O 1
ATOM 649 N N . LEU A 1 82 ? 7.376 -14.352 -12.283 1.00 96.62 82 LEU A N 1
ATOM 650 C CA . LEU A 1 82 ? 7.104 -15.643 -12.923 1.00 96.62 82 LEU A CA 1
ATOM 651 C C . LEU A 1 82 ? 7.502 -16.816 -12.030 1.00 96.62 82 LEU A C 1
ATOM 653 O O . LEU A 1 82 ? 6.729 -17.762 -11.895 1.00 96.62 82 LEU A O 1
ATOM 657 N N . ASN A 1 83 ? 8.655 -16.730 -11.364 1.00 97.38 83 ASN A N 1
ATOM 658 C CA . ASN A 1 83 ? 9.070 -17.742 -10.397 1.00 97.38 83 ASN A CA 1
ATOM 659 C C . ASN A 1 83 ? 8.050 -17.867 -9.258 1.00 97.38 83 ASN A C 1
ATOM 661 O O . ASN A 1 83 ? 7.619 -18.971 -8.946 1.00 97.38 83 ASN A O 1
ATOM 665 N N . THR A 1 84 ? 7.609 -16.747 -8.675 1.00 97.06 84 THR A N 1
ATOM 666 C CA . THR A 1 84 ? 6.571 -16.749 -7.625 1.00 97.06 84 THR A CA 1
ATOM 667 C C . THR A 1 84 ? 5.295 -17.445 -8.094 1.00 97.06 84 THR A C 1
ATOM 669 O O . THR A 1 84 ? 4.779 -18.312 -7.391 1.00 97.06 84 THR A O 1
ATOM 672 N N . ILE A 1 85 ? 4.808 -17.110 -9.293 1.00 97.38 85 ILE A N 1
ATOM 673 C CA . ILE A 1 85 ? 3.617 -17.744 -9.873 1.00 97.38 85 ILE A CA 1
ATOM 674 C C . ILE A 1 85 ? 3.838 -19.245 -10.044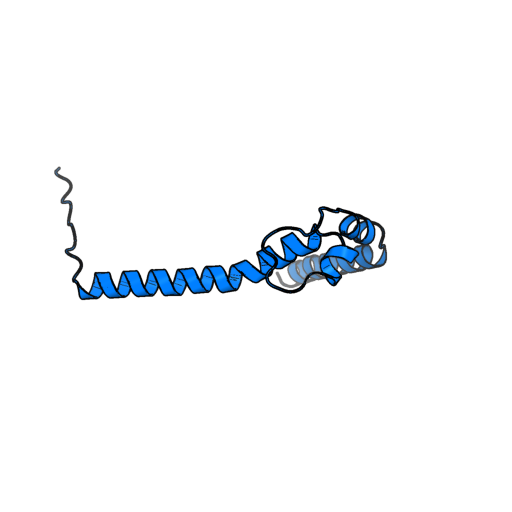 1.00 97.38 85 ILE A C 1
ATOM 676 O O . ILE A 1 85 ? 2.986 -20.028 -9.635 1.00 97.38 85 ILE A O 1
ATOM 680 N N . TYR A 1 86 ? 4.977 -19.654 -10.605 1.00 97.38 86 TYR A N 1
ATOM 681 C CA . TYR A 1 86 ? 5.307 -21.064 -10.789 1.00 97.38 86 TYR A CA 1
ATOM 682 C C . TYR A 1 86 ? 5.280 -21.823 -9.458 1.00 97.38 86 TYR A C 1
ATOM 684 O O . TYR A 1 86 ? 4.613 -22.851 -9.355 1.00 97.38 86 TYR A O 1
ATOM 692 N N . TYR A 1 87 ? 5.930 -21.291 -8.420 1.00 96.56 87 TYR A N 1
ATOM 693 C CA . TYR A 1 87 ? 5.950 -21.921 -7.099 1.00 96.56 87 TYR A CA 1
ATOM 694 C C . TYR A 1 87 ? 4.565 -22.003 -6.462 1.00 96.56 87 TYR A C 1
ATOM 696 O O . TYR A 1 87 ? 4.239 -23.035 -5.884 1.00 96.56 87 TYR A O 1
ATOM 704 N N . VAL A 1 88 ? 3.740 -20.958 -6.577 1.00 96.88 88 VAL A N 1
ATOM 705 C CA . VAL A 1 88 ? 2.371 -20.979 -6.042 1.00 96.88 88 VAL A CA 1
ATOM 706 C C . VAL A 1 88 ? 1.522 -22.000 -6.793 1.00 96.88 88 VAL A C 1
ATOM 708 O O . VAL A 1 88 ? 0.887 -22.835 -6.164 1.00 96.88 88 VAL A O 1
ATOM 711 N N . VAL A 1 89 ? 1.541 -21.993 -8.126 1.00 97.06 89 VAL A N 1
ATOM 712 C CA . VAL A 1 89 ? 0.715 -22.898 -8.938 1.00 97.06 89 VAL A CA 1
ATOM 713 C C . VAL A 1 89 ? 1.126 -24.352 -8.735 1.00 97.06 89 VAL A C 1
ATOM 715 O O . VAL A 1 89 ? 0.279 -25.186 -8.422 1.00 97.06 89 VAL A O 1
ATOM 718 N N . VAL A 1 90 ? 2.415 -24.665 -8.884 1.00 97.19 90 VAL A N 1
ATOM 719 C CA . VAL A 1 90 ? 2.916 -26.036 -8.723 1.00 97.19 90 VAL A CA 1
ATOM 720 C C . VAL A 1 90 ? 2.794 -26.482 -7.271 1.00 97.19 90 VAL A C 1
ATOM 722 O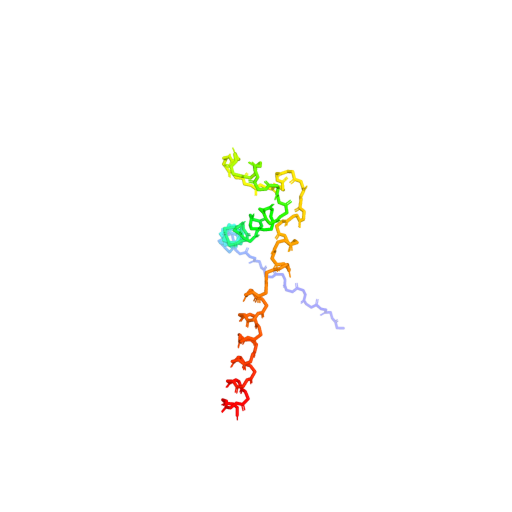 O . VAL A 1 90 ? 2.338 -27.590 -7.011 1.00 97.19 90 VAL A O 1
ATOM 725 N N . GLY A 1 91 ? 3.144 -25.615 -6.320 1.00 95.88 91 GLY A N 1
ATOM 726 C CA . GLY A 1 91 ? 3.029 -25.906 -4.895 1.00 95.88 91 GLY A CA 1
ATOM 727 C C . GLY A 1 91 ? 1.591 -26.201 -4.477 1.00 95.88 91 GLY A C 1
ATOM 728 O O . GLY A 1 91 ? 1.356 -27.188 -3.789 1.00 95.88 91 GLY A O 1
ATOM 729 N N . THR A 1 92 ? 0.618 -25.407 -4.929 1.00 96.44 92 THR A N 1
ATOM 730 C CA . THR A 1 92 ? -0.804 -25.660 -4.658 1.00 96.44 92 THR A CA 1
ATOM 731 C C . THR A 1 92 ? -1.308 -26.915 -5.372 1.00 96.44 92 THR A C 1
ATOM 733 O O . THR A 1 92 ? -2.022 -27.696 -4.755 1.00 96.44 92 THR A O 1
ATOM 736 N N . ALA A 1 93 ? -0.920 -27.149 -6.630 1.00 95.75 93 ALA A N 1
ATOM 737 C CA . ALA A 1 93 ? -1.351 -28.325 -7.390 1.00 95.75 93 ALA A CA 1
ATOM 738 C C . ALA A 1 93 ? -0.808 -29.650 -6.833 1.00 95.75 93 ALA A C 1
ATOM 740 O O . ALA A 1 93 ? -1.466 -30.669 -6.979 1.00 95.75 93 ALA A O 1
ATOM 741 N N . LEU A 1 94 ? 0.381 -29.641 -6.221 1.00 95.56 94 LEU A N 1
ATOM 742 C CA . LEU A 1 94 ? 0.950 -30.805 -5.534 1.00 95.56 94 LEU A CA 1
ATOM 743 C C . LEU A 1 94 ? 0.443 -30.963 -4.093 1.00 95.56 94 LEU A C 1
ATOM 745 O O . LEU A 1 94 ? 0.569 -32.043 -3.523 1.00 95.56 94 LEU A O 1
ATOM 749 N N . ASN A 1 95 ? -0.028 -29.879 -3.467 1.00 92.69 95 ASN A N 1
ATOM 750 C CA . ASN A 1 95 ? -0.564 -29.911 -2.107 1.00 92.69 95 ASN A CA 1
ATOM 751 C C . ASN A 1 95 ? -1.990 -30.473 -2.048 1.00 92.69 95 ASN A C 1
ATOM 753 O O . ASN A 1 95 ? -2.355 -31.050 -1.023 1.00 92.69 95 ASN A O 1
ATOM 757 N N . ILE A 1 96 ? -2.771 -30.264 -3.112 1.00 77.12 96 ILE A N 1
ATOM 758 C CA . ILE A 1 96 ? -4.121 -30.814 -3.283 1.00 77.12 96 ILE A CA 1
ATOM 759 C C . ILE A 1 96 ? -4.067 -32.261 -3.777 1.00 77.12 96 ILE A C 1
ATOM 761 O O . ILE A 1 96 ? -4.966 -33.029 -3.371 1.00 77.12 96 ILE A O 1
#

Radius of gyration: 24.24 Å; Cα contacts (8 Å, |Δi|>4): 44; chains: 1; bounding box: 66×47×47 Å

Solvent-accessible surface area (backbone atoms only — not comparable to full-atom values): 5667 Å² total; per-residue (Å²): 136,84,82,82,79,82,74,78,79,74,48,74,65,56,53,52,50,50,53,52,49,53,52,52,53,50,51,51,49,50,64,65,46,46,62,58,53,32,51,55,21,55,58,33,18,29,67,73,53,44,73,71,56,82,80,88,59,89,58,49,45,53,82,32,62,62,61,56,52,54,53,74,71,33,64,66,58,52,53,52,49,52,51,51,51,50,52,51,53,53,51,50,66,72,72,106